Protein AF-A0A146KIU7-F1 (afdb_monomer)

pLDDT: mean 89.8, std 6.86, range [59.25, 96.5]

Structure (mmCIF, N/CA/C/O backbone):
data_AF-A0A146KIU7-F1
#
_entry.id   AF-A0A146KIU7-F1
#
loop_
_atom_site.group_PDB
_atom_site.id
_atom_site.type_symbol
_atom_site.label_atom_id
_atom_site.label_alt_id
_atom_site.label_comp_id
_atom_site.label_asym_id
_atom_site.label_entity_id
_atom_site.label_seq_id
_atom_site.pdbx_PDB_ins_code
_atom_site.Cartn_x
_atom_site.Cartn_y
_atom_site.Cartn_z
_atom_site.occupancy
_atom_site.B_iso_or_equiv
_atom_site.auth_seq_id
_atom_site.auth_comp_id
_atom_site.auth_asym_id
_atom_site.auth_atom_id
_atom_site.pdbx_PDB_model_num
ATOM 1 N N . ILE A 1 1 ? -1.053 7.089 -5.142 1.00 92.19 1 ILE A N 1
ATOM 2 C CA . ILE A 1 1 ? 0.100 7.650 -4.400 1.00 92.19 1 ILE A CA 1
ATOM 3 C C . ILE A 1 1 ? 1.342 7.361 -5.226 1.00 92.19 1 ILE A C 1
ATOM 5 O O . ILE A 1 1 ? 1.506 6.211 -5.602 1.00 92.19 1 ILE A O 1
ATOM 9 N N . SER A 1 2 ? 2.141 8.364 -5.593 1.00 93.62 2 SER A N 1
ATOM 10 C CA . SER A 1 2 ? 3.455 8.135 -6.216 1.00 93.62 2 SER A CA 1
ATOM 11 C C . SER A 1 2 ? 4.525 8.332 -5.165 1.00 93.62 2 SER A C 1
ATOM 13 O O . SER A 1 2 ? 4.676 9.449 -4.680 1.00 93.62 2 SER A O 1
ATOM 15 N N . CYS A 1 3 ? 5.215 7.260 -4.805 1.00 93.69 3 CYS A N 1
ATOM 16 C CA . CYS A 1 3 ? 6.293 7.318 -3.840 1.00 93.69 3 CYS A CA 1
ATOM 17 C C . CYS A 1 3 ? 7.530 7.988 -4.449 1.00 93.69 3 CYS A C 1
ATOM 19 O O . CYS A 1 3 ? 7.852 7.834 -5.627 1.00 93.69 3 CYS A O 1
ATOM 21 N N . THR A 1 4 ? 8.202 8.747 -3.598 1.00 93.50 4 THR A N 1
ATOM 22 C CA . THR A 1 4 ? 9.498 9.392 -3.797 1.00 93.50 4 THR A CA 1
ATOM 23 C C . THR A 1 4 ? 10.375 9.068 -2.587 1.00 93.50 4 THR A C 1
ATOM 25 O O . THR A 1 4 ? 9.879 8.556 -1.581 1.00 93.50 4 THR A O 1
ATOM 28 N N . LEU A 1 5 ? 11.656 9.440 -2.634 1.00 90.69 5 LEU A N 1
ATOM 29 C CA . LEU A 1 5 ? 12.588 9.275 -1.507 1.00 90.69 5 LEU A CA 1
ATOM 30 C C . LEU A 1 5 ? 12.134 9.984 -0.217 1.00 90.69 5 LEU A C 1
ATOM 32 O O . LEU A 1 5 ? 12.586 9.635 0.869 1.00 90.69 5 LEU A O 1
ATOM 36 N N . LEU A 1 6 ? 11.251 10.979 -0.338 1.00 91.56 6 LEU A N 1
ATOM 37 C CA . LEU A 1 6 ? 10.707 11.755 0.780 1.00 91.56 6 LEU A CA 1
ATOM 38 C C . LEU A 1 6 ? 9.353 11.231 1.266 1.00 91.56 6 LEU A C 1
ATOM 40 O O . LEU A 1 6 ? 8.812 11.753 2.235 1.00 91.56 6 LEU A O 1
ATOM 44 N N . THR A 1 7 ? 8.773 10.246 0.578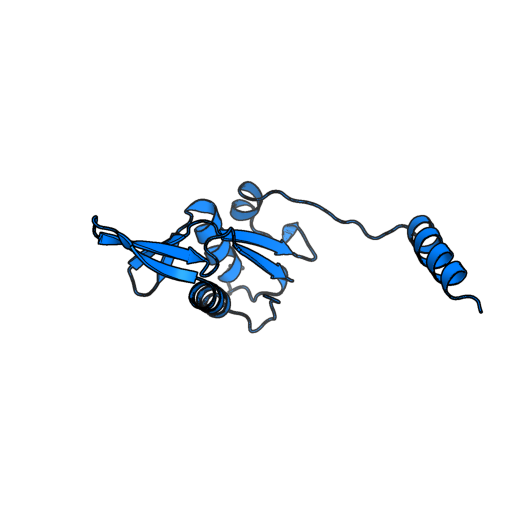 1.00 92.44 7 THR A N 1
ATOM 45 C CA . THR A 1 7 ? 7.474 9.701 0.971 1.00 92.44 7 THR A CA 1
ATOM 46 C C . THR A 1 7 ? 7.620 8.905 2.255 1.00 92.44 7 THR A C 1
ATOM 48 O O . THR A 1 7 ? 8.463 8.017 2.358 1.00 92.44 7 THR A O 1
ATOM 51 N N . THR A 1 8 ? 6.757 9.199 3.219 1.00 92.31 8 THR A N 1
ATOM 52 C CA . THR A 1 8 ? 6.728 8.537 4.523 1.00 92.31 8 THR A CA 1
ATOM 53 C C . THR A 1 8 ? 5.465 7.693 4.683 1.00 92.31 8 THR A C 1
ATOM 55 O O . THR A 1 8 ? 4.499 7.813 3.920 1.00 92.31 8 THR A O 1
ATOM 58 N N . ARG A 1 9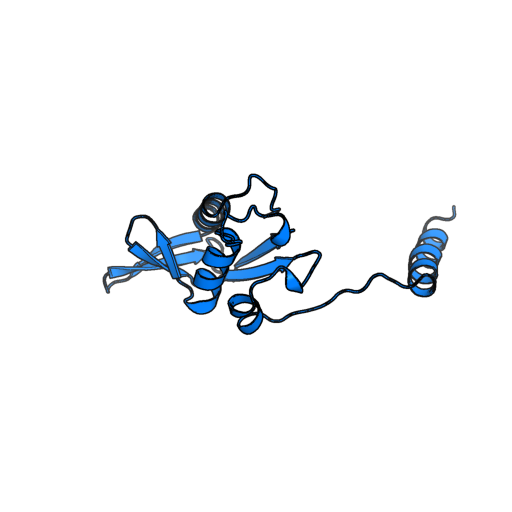 ? 5.423 6.854 5.726 1.00 91.94 9 ARG A N 1
ATOM 59 C CA . ARG A 1 9 ? 4.186 6.164 6.133 1.00 91.94 9 ARG A CA 1
ATOM 60 C C . ARG A 1 9 ? 3.032 7.138 6.391 1.00 91.94 9 ARG A C 1
ATOM 62 O O . ARG A 1 9 ? 1.889 6.821 6.064 1.00 91.94 9 ARG A O 1
ATOM 69 N N . GLU A 1 10 ? 3.317 8.328 6.919 1.00 92.62 10 GLU A N 1
ATOM 70 C CA . GLU A 1 10 ? 2.280 9.297 7.279 1.00 92.62 10 GLU A CA 1
ATOM 71 C C . GLU A 1 10 ? 1.595 9.913 6.058 1.00 92.62 10 GLU A C 1
ATOM 73 O O . GLU A 1 10 ? 0.404 10.215 6.109 1.00 92.62 10 GLU A O 1
ATOM 78 N N . ASP A 1 11 ? 2.278 9.999 4.915 1.00 93.31 11 ASP A N 1
ATOM 79 C CA . ASP A 1 11 ? 1.651 10.424 3.661 1.00 93.31 11 ASP A CA 1
AT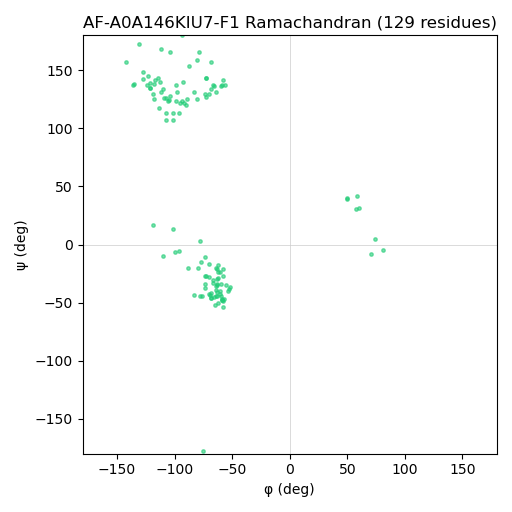OM 80 C C . ASP A 1 11 ? 0.550 9.459 3.215 1.00 93.31 11 ASP A C 1
ATOM 82 O O . ASP A 1 11 ? -0.532 9.880 2.796 1.00 93.31 11 ASP A O 1
ATOM 86 N N . ILE A 1 12 ? 0.798 8.156 3.359 1.00 93.75 12 ILE A N 1
ATOM 87 C CA . ILE A 1 12 ? -0.169 7.105 3.027 1.00 93.75 12 ILE A CA 1
ATOM 88 C C . ILE A 1 12 ? -1.346 7.155 4.003 1.00 93.75 12 ILE A C 1
ATOM 90 O O . ILE A 1 12 ? -2.504 7.136 3.578 1.00 93.75 12 ILE A O 1
ATOM 94 N N . ILE A 1 13 ? -1.061 7.266 5.302 1.00 94.06 13 ILE A N 1
ATOM 95 C CA . ILE A 1 13 ? -2.076 7.359 6.360 1.00 94.06 13 ILE A CA 1
ATOM 96 C C . ILE A 1 13 ? -2.963 8.588 6.153 1.00 94.06 13 ILE A C 1
ATOM 98 O O . ILE A 1 13 ? -4.191 8.485 6.224 1.00 94.06 13 ILE A O 1
ATOM 102 N N . ARG A 1 14 ? -2.363 9.739 5.837 1.00 93.44 14 ARG A N 1
ATOM 103 C CA . ARG A 1 14 ? -3.074 10.981 5.524 1.00 93.44 14 ARG A CA 1
ATOM 104 C C . ARG A 1 14 ? -4.028 10.789 4.352 1.00 93.44 14 ARG A C 1
ATOM 106 O O . ARG A 1 14 ? -5.200 11.122 4.481 1.00 93.44 14 ARG A O 1
ATOM 113 N N . ILE A 1 15 ? -3.570 10.192 3.250 1.00 94.00 15 ILE A N 1
ATOM 114 C CA . ILE A 1 15 ? -4.411 9.953 2.067 1.00 94.00 15 ILE A CA 1
ATOM 115 C C . ILE A 1 15 ? -5.575 9.008 2.387 1.00 94.00 15 ILE A C 1
ATOM 117 O O . ILE A 1 15 ? -6.712 9.302 2.016 1.00 94.00 15 ILE A O 1
ATOM 121 N N . ILE A 1 16 ? -5.328 7.915 3.119 1.00 93.38 16 ILE A N 1
ATOM 122 C CA . ILE A 1 16 ? -6.395 7.013 3.585 1.00 93.38 16 ILE A CA 1
ATOM 123 C C . ILE A 1 16 ? -7.419 7.801 4.410 1.00 93.38 16 ILE A C 1
ATOM 125 O O . ILE A 1 16 ? -8.617 7.706 4.161 1.00 93.38 16 ILE A O 1
ATOM 129 N N . SER A 1 17 ? -6.949 8.626 5.344 1.00 91.50 17 SER A N 1
ATOM 130 C CA . SER A 1 17 ? -7.802 9.423 6.232 1.00 91.50 17 SER A CA 1
ATOM 131 C C . SER A 1 17 ? -8.591 10.500 5.477 1.00 91.50 17 SER A C 1
ATOM 133 O O . SER A 1 17 ? -9.703 10.841 5.864 1.00 91.50 17 SER A O 1
ATOM 135 N N . THR A 1 18 ? -8.054 11.032 4.375 1.00 94.00 18 THR A N 1
ATOM 136 C CA . THR A 1 18 ? -8.755 11.998 3.516 1.00 94.00 18 THR A CA 1
ATOM 137 C C . THR A 1 18 ? -9.854 11.341 2.678 1.00 94.00 18 THR A C 1
ATOM 139 O O . THR A 1 18 ? -10.909 11.947 2.470 1.00 94.00 18 THR A O 1
ATOM 142 N N . LEU A 1 19 ? -9.627 10.120 2.185 1.00 94.56 19 LEU A N 1
ATOM 143 C CA . LEU A 1 19 ? -10.550 9.409 1.289 1.00 94.56 19 LEU A CA 1
ATOM 144 C C . LEU A 1 19 ? -11.598 8.572 2.033 1.00 94.56 19 LEU A C 1
ATOM 146 O O . LEU A 1 19 ? -12.650 8.244 1.474 1.00 94.56 19 LEU A O 1
ATOM 150 N N . CYS A 1 20 ? -11.324 8.250 3.291 1.00 94.88 20 CY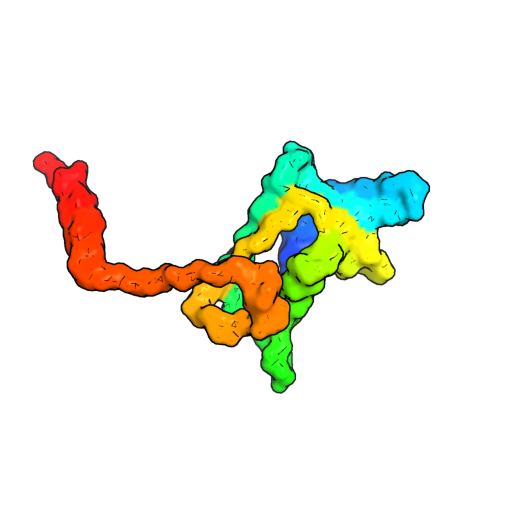S A N 1
ATOM 151 C CA . CYS A 1 20 ? -12.218 7.514 4.165 1.00 94.88 20 CYS A CA 1
ATOM 152 C C . CYS A 1 20 ? -12.890 8.432 5.191 1.00 94.88 20 CYS A C 1
ATOM 154 O O . CYS A 1 20 ? -12.519 9.587 5.389 1.00 94.88 20 CYS A O 1
ATOM 156 N N . VAL A 1 21 ? -13.921 7.901 5.825 1.00 94.31 21 VAL A N 1
ATOM 157 C CA . VAL A 1 21 ? -14.618 8.488 6.963 1.00 94.31 21 VAL A CA 1
ATOM 158 C C . VAL A 1 21 ? -14.587 7.477 8.106 1.00 94.31 21 VAL A C 1
ATOM 160 O O . VAL A 1 21 ? -14.720 6.269 7.884 1.00 94.31 21 VAL A O 1
ATOM 163 N N . GLU A 1 22 ? -14.323 7.980 9.308 1.00 92.56 22 GLU A N 1
ATOM 164 C CA . GLU A 1 22 ? -14.301 7.192 10.536 1.00 92.56 22 GLU A CA 1
ATOM 165 C C . GLU A 1 22 ? -15.728 7.051 11.073 1.00 92.56 22 GLU A C 1
ATOM 167 O O . GLU A 1 22 ? -16.455 8.036 11.195 1.00 92.56 22 GLU A O 1
ATOM 172 N N . TYR A 1 23 ? -16.114 5.824 11.404 1.00 91.69 23 TYR A N 1
ATOM 173 C CA . TYR A 1 23 ? -17.355 5.499 12.089 1.00 91.69 23 TYR A CA 1
ATOM 174 C C . TYR A 1 23 ? -17.037 4.782 13.391 1.00 91.69 23 TYR A C 1
ATOM 176 O O . TYR A 1 23 ? -16.234 3.846 13.421 1.00 91.69 23 TYR A O 1
ATOM 184 N N . GLN A 1 24 ? -17.704 5.193 14.462 1.00 91.38 24 GLN A N 1
ATOM 185 C CA . GLN A 1 24 ? -17.696 4.465 15.718 1.00 91.38 24 GLN A CA 1
ATOM 186 C C . GLN A 1 24 ? -18.901 3.526 15.749 1.00 91.38 24 GLN A C 1
ATOM 188 O O . GLN A 1 24 ? -20.042 3.952 15.573 1.00 91.38 24 GLN A O 1
ATOM 193 N N . LYS A 1 25 ? -18.640 2.234 15.933 1.00 89.00 25 LYS A N 1
ATOM 194 C CA . LYS A 1 25 ? -19.673 1.219 16.128 1.00 89.00 25 LYS A CA 1
ATOM 195 C C . LYS A 1 25 ? -20.199 1.257 17.565 1.00 89.00 25 LYS A C 1
ATOM 197 O O . LYS A 1 25 ? -19.577 1.819 18.465 1.00 89.00 25 LYS A O 1
ATOM 202 N N . VAL A 1 26 ? -21.336 0.596 17.776 1.00 89.00 26 VAL A N 1
ATOM 203 C CA . VAL A 1 26 ? -22.011 0.480 19.083 1.00 89.00 26 VAL A CA 1
ATOM 204 C C . VAL A 1 26 ? -21.146 -0.246 20.124 1.00 89.00 26 VAL A C 1
ATOM 206 O O . VAL A 1 26 ? -21.229 0.054 21.307 1.00 89.00 26 VAL A O 1
ATOM 209 N N . ASP A 1 27 ? -20.271 -1.153 19.684 1.00 88.19 27 ASP A N 1
ATOM 210 C CA . ASP A 1 27 ? -19.300 -1.871 20.526 1.00 88.19 27 ASP A CA 1
ATOM 211 C C . ASP A 1 27 ? -18.062 -1.026 20.900 1.00 88.1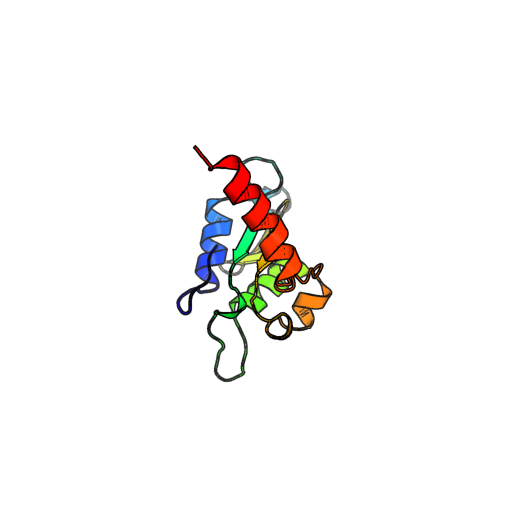9 27 ASP A C 1
ATOM 213 O O . ASP A 1 27 ? -17.134 -1.522 21.537 1.00 88.19 27 ASP A O 1
ATOM 217 N N . GLY A 1 28 ? -18.019 0.246 20.489 1.00 84.88 28 GLY A N 1
ATOM 218 C CA . GLY A 1 28 ? -16.894 1.150 20.707 1.00 84.88 28 GLY A CA 1
ATOM 219 C C . GLY A 1 28 ? -15.741 0.977 19.714 1.00 84.88 28 GLY A C 1
ATOM 220 O O . GLY A 1 28 ? -14.814 1.790 19.731 1.00 84.88 28 GLY A O 1
ATOM 221 N N . MET A 1 29 ? -15.786 -0.016 18.816 1.00 87.94 29 MET A N 1
ATOM 222 C CA . MET A 1 29 ? -14.765 -0.182 17.784 1.00 87.94 29 MET A CA 1
ATOM 223 C C . MET A 1 29 ? -14.894 0.883 16.699 1.00 87.94 29 MET A C 1
ATOM 225 O O . MET A 1 29 ? -15.988 1.260 16.275 1.00 87.94 29 MET A O 1
ATOM 229 N N . LYS A 1 30 ? -13.746 1.334 16.195 1.00 92.19 30 LYS A N 1
ATOM 230 C CA . LYS A 1 30 ? -13.672 2.296 15.097 1.00 92.19 30 LYS A CA 1
ATOM 231 C C . LYS A 1 30 ? -13.428 1.586 13.778 1.00 92.19 30 LYS A C 1
ATOM 233 O O . LYS A 1 30 ? -12.583 0.694 13.690 1.00 92.19 30 LYS A O 1
ATOM 238 N N . GLU A 1 31 ? -14.134 2.016 12.743 1.00 93.62 31 GLU A N 1
ATOM 239 C CA . GLU A 1 31 ? -13.918 1.570 11.372 1.00 93.62 31 GLU A CA 1
ATOM 240 C C . GLU A 1 31 ? -13.736 2.759 10.420 1.00 93.62 31 GLU A C 1
ATOM 242 O O . GLU A 1 31 ? -14.404 3.780 10.542 1.00 93.62 31 GLU A O 1
ATOM 247 N N . LEU A 1 32 ? -12.839 2.616 9.448 1.00 94.50 32 LEU A N 1
ATOM 248 C CA . LEU A 1 32 ? -12.639 3.535 8.334 1.00 94.50 32 LEU A CA 1
ATOM 249 C C . LEU A 1 32 ? -13.231 2.919 7.068 1.00 94.50 32 LEU A C 1
ATOM 251 O O . LEU A 1 32 ? -12.860 1.811 6.666 1.00 94.50 32 LEU A O 1
ATOM 255 N N . LYS A 1 33 ? -14.133 3.660 6.423 1.00 95.06 33 LYS A N 1
ATOM 256 C CA . LYS A 1 33 ? -14.783 3.276 5.162 1.00 95.06 33 LYS A CA 1
ATOM 257 C C . LYS A 1 33 ? -14.634 4.381 4.115 1.00 95.06 33 LYS A C 1
ATOM 259 O O . LYS A 1 33 ? -14.631 5.551 4.488 1.00 95.06 33 LYS A O 1
ATOM 264 N N . PRO A 1 34 ? -14.561 4.059 2.813 1.00 96.44 34 PRO A N 1
ATOM 265 C CA . PRO A 1 34 ? -14.521 5.063 1.755 1.00 96.44 34 PRO A CA 1
ATOM 266 C C . PRO A 1 34 ? -15.745 5.977 1.785 1.00 96.44 34 PRO A C 1
ATOM 268 O O . PRO A 1 34 ? -16.875 5.498 1.888 1.00 96.44 34 PRO A O 1
ATOM 271 N N . LYS A 1 35 ? -15.533 7.286 1.605 1.00 94.19 35 LYS A N 1
ATOM 272 C CA . LYS A 1 35 ? -16.618 8.287 1.564 1.00 94.19 35 LYS A CA 1
ATOM 273 C C . LYS A 1 35 ? -17.655 8.017 0.471 1.00 94.19 35 LYS A C 1
ATOM 275 O O . LYS A 1 35 ? -18.810 8.392 0.610 1.00 94.19 35 LYS A O 1
ATOM 280 N N . SER A 1 36 ? -17.253 7.346 -0.608 1.00 90.94 36 SER A N 1
ATOM 281 C CA . SER A 1 36 ? -18.141 6.978 -1.714 1.00 90.94 36 SER A CA 1
ATOM 282 C C . SER A 1 36 ? -19.101 5.827 -1.388 1.00 90.94 36 SER A C 1
ATOM 284 O O . SER A 1 36 ? -19.954 5.508 -2.213 1.00 90.94 36 SER A O 1
ATOM 286 N N . GLY A 1 37 ? -18.919 5.131 -0.257 1.00 86.62 37 GLY A N 1
ATOM 287 C CA . GLY A 1 37 ? -19.654 3.909 0.095 1.00 86.62 37 GLY A CA 1
ATOM 288 C C . GLY A 1 37 ? -19.287 2.672 -0.741 1.00 86.62 37 GLY A C 1
ATOM 289 O O . GLY A 1 37 ? -19.697 1.561 -0.411 1.00 86.62 37 GLY A O 1
ATOM 290 N N . LYS A 1 38 ? -18.487 2.835 -1.802 1.00 92.62 38 LYS A N 1
ATOM 291 C CA . LYS A 1 38 ? -17.995 1.757 -2.675 1.00 92.62 38 LYS A CA 1
ATOM 292 C C . LYS A 1 38 ? -16.621 1.259 -2.214 1.00 92.62 38 LYS A C 1
ATOM 294 O O . LYS A 1 38 ? -16.057 1.751 -1.239 1.00 92.62 38 LYS A O 1
ATOM 299 N N . LYS A 1 39 ? -16.065 0.275 -2.928 1.00 94.81 39 LYS A N 1
ATOM 300 C CA . LYS A 1 39 ? -14.667 -0.138 -2.742 1.00 94.81 39 LYS A CA 1
ATOM 301 C C . LYS A 1 39 ? -13.717 0.978 -3.188 1.00 94.81 39 LYS A C 1
ATOM 303 O O . LYS A 1 39 ? -13.926 1.578 -4.240 1.00 94.81 39 LYS A O 1
ATOM 308 N N . LEU A 1 40 ? -12.672 1.221 -2.405 1.00 95.25 40 LEU A N 1
ATOM 309 C CA . LEU A 1 40 ? -11.588 2.149 -2.709 1.00 95.25 40 LEU A CA 1
ATOM 310 C C . LEU A 1 40 ? -10.343 1.361 -3.103 1.00 95.25 40 LEU A C 1
ATOM 312 O O . LEU A 1 40 ? -9.864 0.541 -2.325 1.00 95.25 40 LEU A O 1
ATOM 316 N N . LEU A 1 41 ? -9.809 1.632 -4.291 1.00 95.75 41 LEU A N 1
ATOM 317 C CA . LEU A 1 41 ? -8.501 1.142 -4.709 1.00 95.75 41 LEU A CA 1
ATOM 318 C C . LEU A 1 41 ? -7.452 2.216 -4.427 1.00 95.75 41 LEU A C 1
ATOM 320 O O . LEU A 1 41 ? -7.536 3.325 -4.953 1.00 95.75 41 LEU A O 1
ATOM 324 N N . ILE A 1 42 ? -6.453 1.878 -3.620 1.00 95.38 42 ILE A N 1
ATOM 325 C CA . ILE A 1 42 ? -5.289 2.721 -3.371 1.00 95.38 42 ILE A CA 1
ATOM 326 C C . ILE A 1 42 ? -4.095 2.099 -4.083 1.00 95.38 42 ILE A C 1
ATOM 328 O O . ILE A 1 42 ? -3.551 1.084 -3.650 1.00 95.38 42 ILE A O 1
ATOM 332 N N . THR A 1 43 ? -3.676 2.741 -5.170 1.00 96.50 43 THR A N 1
ATOM 333 C CA . THR A 1 43 ? -2.458 2.362 -5.888 1.00 96.50 43 THR A CA 1
ATOM 334 C C . THR A 1 43 ? -1.266 3.119 -5.317 1.00 96.50 43 THR A C 1
ATOM 336 O O . THR A 1 43 ? -1.235 4.355 -5.349 1.00 96.50 43 THR A O 1
ATOM 339 N N . ILE A 1 44 ? -0.281 2.385 -4.811 1.00 95.62 44 ILE A N 1
ATOM 340 C CA . ILE A 1 44 ? 1.010 2.900 -4.361 1.00 95.62 44 ILE A CA 1
ATOM 341 C C . ILE A 1 44 ? 2.029 2.609 -5.449 1.00 95.62 44 ILE A C 1
ATOM 343 O O . ILE A 1 44 ? 2.395 1.463 -5.684 1.00 95.62 44 ILE A O 1
ATOM 347 N N . ARG A 1 45 ? 2.431 3.660 -6.155 1.00 95.31 45 ARG A N 1
ATOM 348 C CA . ARG A 1 45 ? 3.351 3.578 -7.280 1.00 95.31 45 ARG A CA 1
ATOM 349 C C . ARG A 1 45 ? 4.779 3.796 -6.811 1.00 95.31 45 ARG A C 1
ATOM 351 O O . ARG A 1 45 ? 4.993 4.703 -6.010 1.00 95.31 45 ARG A O 1
ATOM 358 N N . ASN A 1 46 ? 5.716 3.034 -7.365 1.00 93.88 46 ASN A N 1
ATOM 359 C CA . ASN A 1 46 ? 7.156 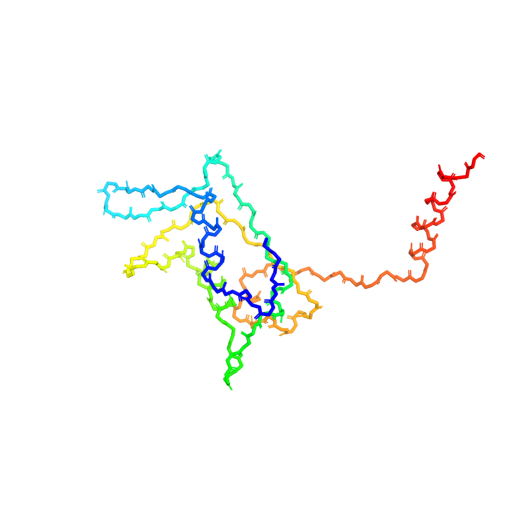3.125 -7.099 1.00 93.88 46 ASN A CA 1
ATOM 360 C C . ASN A 1 46 ? 7.489 2.927 -5.611 1.00 93.88 46 ASN A C 1
ATOM 362 O O . ASN A 1 46 ? 8.258 3.690 -5.027 1.00 93.88 46 ASN A O 1
ATOM 366 N N . ALA A 1 47 ? 6.839 1.959 -4.959 1.00 92.25 47 ALA A N 1
ATOM 367 C CA . ALA A 1 47 ? 6.994 1.747 -3.515 1.00 92.25 47 ALA A CA 1
ATOM 368 C C . ALA A 1 47 ? 8.419 1.329 -3.106 1.00 92.25 47 ALA A C 1
ATOM 370 O O . ALA A 1 47 ? 8.811 1.521 -1.958 1.00 92.25 47 ALA A O 1
ATOM 371 N N . ASP A 1 48 ? 9.185 0.810 -4.060 1.00 90.62 48 ASP A N 1
ATOM 372 C CA . ASP A 1 48 ? 10.596 0.443 -3.979 1.00 90.62 48 ASP A CA 1
ATOM 373 C C . ASP A 1 48 ? 11.544 1.646 -3.887 1.00 90.62 48 ASP A C 1
ATOM 375 O O . ASP A 1 48 ? 12.671 1.496 -3.432 1.00 90.62 48 ASP A O 1
ATOM 379 N N . VAL A 1 49 ? 11.080 2.851 -4.232 1.00 88.75 49 VAL A N 1
ATOM 380 C CA . VAL A 1 49 ? 11.853 4.097 -4.075 1.00 88.75 49 VAL A CA 1
ATOM 381 C C . VAL A 1 49 ? 11.877 4.577 -2.616 1.00 88.75 49 VAL A C 1
ATOM 383 O O . VAL A 1 49 ? 12.664 5.451 -2.258 1.00 88.75 49 VAL A O 1
ATOM 386 N N . GLY A 1 50 ? 11.008 4.045 -1.752 1.00 79.19 50 GLY A N 1
ATOM 387 C CA . GLY A 1 50 ? 10.951 4.441 -0.347 1.00 79.19 50 GLY A CA 1
ATOM 388 C C . GLY A 1 50 ? 12.271 4.182 0.385 1.00 79.19 50 GLY A C 1
ATOM 389 O O . GLY A 1 50 ? 12.867 3.118 0.248 1.00 79.19 50 GLY A O 1
ATOM 390 N N . ARG A 1 51 ? 12.712 5.144 1.202 1.00 80.56 51 ARG A N 1
ATOM 391 C CA . ARG A 1 51 ? 13.959 5.034 1.967 1.00 80.56 51 ARG A CA 1
ATOM 392 C C . ARG A 1 51 ? 13.876 3.891 2.990 1.00 80.56 51 ARG A C 1
ATOM 394 O O . ARG A 1 51 ? 12.914 3.818 3.758 1.00 80.56 51 ARG A O 1
ATOM 401 N N . CYS A 1 52 ? 14.896 3.038 3.015 1.00 86.88 52 CYS A N 1
ATOM 402 C CA . CYS A 1 52 ? 15.115 2.081 4.098 1.00 86.88 52 CYS A CA 1
ATOM 403 C C . CYS A 1 52 ? 15.941 2.709 5.230 1.00 86.88 52 CYS A C 1
ATOM 405 O O . CYS A 1 52 ? 16.731 3.629 4.999 1.00 86.88 52 CYS A O 1
ATOM 407 N N . ASP A 1 53 ? 15.759 2.195 6.443 1.00 88.31 53 ASP A N 1
ATOM 408 C CA . ASP A 1 53 ? 16.634 2.486 7.577 1.00 88.31 53 ASP A CA 1
ATOM 409 C C . ASP A 1 53 ? 17.980 1.736 7.484 1.00 88.31 53 ASP A C 1
ATOM 411 O O . ASP A 1 53 ? 18.267 1.021 6.519 1.00 88.31 53 ASP A O 1
ATOM 415 N N . GLU A 1 54 ? 18.816 1.904 8.508 1.00 91.38 54 GLU A N 1
ATOM 416 C CA . GLU A 1 54 ? 20.144 1.285 8.624 1.00 91.38 54 GLU A CA 1
ATOM 417 C C . GLU A 1 54 ? 20.103 -0.254 8.663 1.00 91.38 54 GLU A C 1
ATOM 419 O O . GLU A 1 54 ? 21.105 -0.910 8.383 1.00 91.38 54 GLU A O 1
ATOM 424 N N . TYR A 1 55 ? 18.938 -0.839 8.954 1.00 90.25 55 TYR A N 1
ATOM 425 C CA . TYR A 1 55 ? 18.699 -2.282 9.001 1.00 90.25 55 TYR A CA 1
ATOM 426 C C . TYR A 1 55 ? 17.988 -2.801 7.746 1.00 90.25 55 TYR A C 1
ATOM 428 O O . TYR A 1 55 ? 17.510 -3.937 7.719 1.00 90.25 55 TYR A O 1
ATOM 436 N N . ASN A 1 56 ? 17.923 -1.980 6.694 1.00 86.38 56 ASN A N 1
ATOM 437 C CA . ASN A 1 56 ? 17.232 -2.279 5.446 1.00 86.38 56 ASN A CA 1
ATOM 438 C C . ASN A 1 56 ? 15.718 -2.531 5.629 1.00 86.38 56 ASN A C 1
ATOM 440 O O . ASN A 1 56 ? 15.095 -3.310 4.899 1.00 86.38 56 ASN A O 1
ATOM 444 N N . HIS A 1 57 ? 15.102 -1.870 6.610 1.00 89.81 57 HIS A N 1
ATOM 445 C CA . HIS A 1 57 ? 13.661 -1.873 6.811 1.00 89.81 57 HIS A CA 1
ATOM 446 C C . HIS A 1 57 ? 13.006 -0.630 6.211 1.00 89.81 57 HIS A C 1
ATOM 448 O O . HIS A 1 57 ? 13.391 0.507 6.462 1.00 89.81 57 HIS A O 1
ATOM 454 N N . SER A 1 58 ? 11.940 -0.860 5.442 1.00 92.19 58 SER A N 1
ATOM 455 C CA . SER A 1 58 ? 11.069 0.198 4.930 1.00 92.19 58 SER A CA 1
ATOM 456 C C . SER A 1 58 ? 9.822 0.327 5.802 1.00 92.19 58 SER A C 1
ATOM 458 O O . SER A 1 58 ? 9.041 -0.625 5.960 1.00 92.19 58 SER A O 1
ATOM 460 N N . GLU A 1 59 ? 9.589 1.525 6.335 1.00 91.88 59 GLU A N 1
ATOM 461 C CA . GLU A 1 59 ? 8.362 1.841 7.071 1.00 91.88 59 GLU A CA 1
ATOM 462 C C . GLU A 1 59 ? 7.119 1.750 6.181 1.00 91.88 59 GLU A C 1
ATOM 464 O O . GLU A 1 59 ? 6.064 1.317 6.645 1.00 91.88 59 GLU A O 1
ATOM 469 N N . ILE A 1 60 ? 7.242 2.096 4.893 1.00 93.62 60 ILE A N 1
ATOM 470 C CA . ILE A 1 60 ? 6.152 1.984 3.914 1.00 93.62 60 ILE A CA 1
ATOM 471 C C . ILE A 1 60 ? 5.738 0.521 3.764 1.00 93.62 60 ILE A C 1
ATOM 473 O O . ILE A 1 60 ? 4.556 0.201 3.896 1.00 93.62 60 ILE A O 1
ATOM 477 N N . TYR A 1 61 ? 6.691 -0.392 3.547 1.00 94.50 61 TYR A N 1
ATOM 478 C CA . TYR A 1 61 ? 6.364 -1.816 3.441 1.00 94.50 61 TYR A CA 1
ATOM 479 C C . TYR A 1 61 ? 5.855 -2.403 4.754 1.00 94.50 61 TYR A C 1
ATOM 481 O O . TYR A 1 61 ? 5.000 -3.288 4.737 1.00 94.50 61 TYR A O 1
ATOM 489 N N . THR A 1 62 ? 6.345 -1.914 5.891 1.00 92.62 62 THR A N 1
ATOM 490 C CA . THR A 1 62 ? 5.852 -2.330 7.209 1.00 92.62 62 THR A CA 1
ATOM 491 C C . THR A 1 62 ? 4.406 -1.887 7.424 1.00 92.62 62 THR A C 1
ATOM 493 O O . THR A 1 62 ? 3.576 -2.703 7.827 1.00 92.62 62 THR A O 1
ATOM 496 N N . LEU A 1 63 ? 4.077 -0.639 7.076 1.00 93.94 63 LEU A N 1
ATOM 497 C CA . LEU A 1 63 ? 2.706 -0.140 7.078 1.00 93.94 63 LEU A CA 1
ATOM 498 C C . LEU A 1 63 ? 1.831 -1.000 6.161 1.00 93.94 63 LEU A C 1
ATOM 500 O O . LEU A 1 63 ? 0.821 -1.529 6.610 1.00 93.94 63 LEU A O 1
ATOM 504 N N . LEU A 1 64 ? 2.230 -1.186 4.901 1.00 94.75 64 LEU A N 1
ATOM 505 C CA . LEU A 1 64 ? 1.442 -1.931 3.916 1.00 94.75 64 LEU A CA 1
ATOM 506 C C . LEU A 1 64 ? 1.201 -3.377 4.331 1.00 94.75 64 LEU A C 1
ATOM 508 O O . LEU A 1 64 ? 0.085 -3.871 4.188 1.00 94.75 64 LEU A O 1
ATOM 512 N N . TRP A 1 65 ? 2.209 -4.033 4.901 1.00 94.81 65 TRP A N 1
ATOM 513 C CA . TRP A 1 65 ? 2.045 -5.359 5.481 1.00 94.81 65 TRP A CA 1
ATOM 514 C C . TRP A 1 65 ? 0.984 -5.362 6.583 1.00 94.81 65 TRP A C 1
ATOM 516 O O . TRP A 1 65 ? 0.081 -6.192 6.531 1.00 94.81 65 TRP A O 1
ATOM 526 N N . GLY A 1 66 ? 1.016 -4.402 7.512 1.00 92.75 66 GLY A N 1
ATOM 527 C CA . GLY A 1 66 ? -0.008 -4.283 8.553 1.00 92.75 66 GLY A CA 1
ATOM 528 C C . GLY A 1 66 ? -1.416 -4.047 7.991 1.00 92.75 66 GLY A C 1
ATOM 529 O O . GLY A 1 66 ? -2.375 -4.696 8.417 1.00 92.75 66 GLY A O 1
ATOM 530 N N . LEU A 1 67 ? -1.537 -3.176 6.984 1.00 94.56 67 LEU A N 1
ATOM 531 C CA . LEU A 1 67 ? -2.808 -2.864 6.323 1.00 94.56 67 LEU A CA 1
ATOM 532 C C . LEU A 1 67 ? -3.392 -4.084 5.599 1.00 94.56 67 LEU A C 1
ATOM 534 O O . LEU A 1 67 ? -4.587 -4.350 5.713 1.00 94.56 67 LEU A O 1
ATOM 538 N N . VAL A 1 68 ? -2.563 -4.835 4.874 1.00 94.62 68 VAL A N 1
ATOM 539 C CA . VAL A 1 68 ? -3.001 -5.999 4.092 1.00 94.62 68 VAL A CA 1
ATOM 540 C C . VAL A 1 68 ? -3.264 -7.209 4.993 1.00 94.62 68 VAL A C 1
ATOM 542 O O . VAL A 1 68 ? -4.291 -7.866 4.835 1.00 94.62 68 VAL A O 1
ATOM 545 N N . ALA A 1 69 ? -2.382 -7.488 5.958 1.00 94.44 69 ALA A N 1
ATOM 546 C CA . ALA A 1 69 ? -2.488 -8.654 6.836 1.00 94.44 69 ALA A CA 1
ATOM 547 C C . ALA A 1 69 ? -3.662 -8.546 7.815 1.00 94.44 69 ALA A C 1
ATOM 549 O O . ALA A 1 69 ? -4.395 -9.513 8.021 1.00 94.44 69 ALA A O 1
ATOM 550 N N . HIS A 1 70 ? -3.844 -7.372 8.424 1.00 93.62 70 HIS A N 1
ATOM 551 C CA . HIS A 1 70 ? -4.776 -7.206 9.540 1.00 93.62 70 HIS A CA 1
ATOM 552 C C . HIS A 1 70 ? -6.008 -6.379 9.194 1.00 93.62 70 HIS A C 1
ATOM 554 O O . HIS A 1 70 ? -6.927 -6.320 10.010 1.00 93.62 70 HIS A O 1
ATOM 560 N N . LYS A 1 71 ? -6.037 -5.726 8.023 1.00 92.81 71 LYS A N 1
ATOM 561 C CA . LYS A 1 71 ? -7.086 -4.759 7.654 1.00 92.81 71 LYS A CA 1
ATOM 562 C C . LYS A 1 71 ? -7.301 -3.728 8.761 1.00 92.81 71 LYS A C 1
ATOM 564 O O . LYS A 1 71 ? -8.429 -3.370 9.082 1.00 92.81 71 LYS A O 1
ATOM 569 N N . ARG A 1 72 ? -6.212 -3.289 9.395 1.00 92.69 72 ARG A N 1
ATOM 570 C CA . ARG A 1 72 ? -6.234 -2.366 10.530 1.00 92.69 72 ARG A CA 1
ATOM 571 C C . ARG A 1 72 ? -5.181 -1.292 10.351 1.00 92.69 72 ARG A C 1
ATOM 573 O O . ARG A 1 72 ? -4.052 -1.577 9.963 1.00 92.69 72 ARG A O 1
ATOM 580 N N . LEU A 1 73 ? -5.566 -0.067 10.669 1.00 91.31 73 LEU A N 1
ATOM 581 C CA . LEU A 1 73 ? -4.689 1.084 10.757 1.00 91.31 73 LEU A CA 1
ATOM 582 C C . LEU A 1 73 ? -4.514 1.445 12.230 1.00 91.31 73 LEU A C 1
ATOM 584 O O . LEU A 1 73 ? -5.496 1.644 12.940 1.00 91.31 73 LEU A O 1
ATOM 588 N N . TYR A 1 74 ? -3.268 1.543 12.684 1.00 85.50 74 TYR A N 1
ATOM 589 C CA . TYR A 1 74 ? -2.957 2.030 14.024 1.00 85.50 74 TYR A CA 1
ATOM 590 C C . TYR A 1 74 ? -2.620 3.514 13.949 1.00 85.50 74 TYR A C 1
ATOM 592 O O . TYR A 1 74 ? -1.606 3.896 13.365 1.00 85.50 74 TYR A O 1
ATOM 600 N N . THR A 1 75 ? -3.475 4.348 14.531 1.00 81.31 75 THR A N 1
ATOM 601 C CA . THR A 1 75 ? -3.275 5.797 14.598 1.00 81.31 75 THR A CA 1
ATOM 602 C C . THR A 1 75 ? -3.614 6.300 15.993 1.00 81.31 75 THR A C 1
ATOM 604 O O . THR A 1 75 ? -4.577 5.842 16.606 1.00 81.31 75 THR A O 1
ATOM 607 N N . LYS A 1 76 ? -2.787 7.206 16.529 1.00 79.62 76 LYS A N 1
ATOM 608 C CA . LYS A 1 76 ? -2.970 7.819 17.860 1.00 79.62 76 LYS A CA 1
ATOM 609 C C . LYS A 1 76 ? -3.238 6.801 18.987 1.00 79.62 76 LYS A C 1
ATOM 611 O O . LYS A 1 76 ? -4.091 7.018 19.839 1.00 79.62 76 LYS A O 1
ATOM 616 N N . GLY A 1 77 ? -2.540 5.662 18.963 1.00 80.00 77 GLY A N 1
ATOM 617 C CA . GLY A 1 77 ? -2.681 4.604 19.974 1.00 80.00 77 GLY A CA 1
ATOM 618 C C . GLY A 1 77 ? -3.961 3.765 19.873 1.00 80.00 77 GLY A C 1
ATOM 619 O O . GLY A 1 77 ? -4.184 2.904 20.717 1.00 80.00 77 GLY A O 1
ATOM 620 N N . GLN A 1 78 ? -4.792 3.972 18.847 1.00 84.88 78 GLN A N 1
ATOM 621 C CA . GLN A 1 78 ? -6.014 3.203 18.617 1.00 84.88 78 GLN A CA 1
ATOM 622 C C . GLN A 1 78 ? -5.917 2.377 17.334 1.00 84.88 78 GLN A C 1
ATOM 624 O O . GLN A 1 78 ? -5.338 2.801 16.332 1.00 84.88 78 GLN A O 1
ATOM 629 N N . SER A 1 79 ? -6.500 1.178 17.374 1.00 89.62 79 SER A N 1
ATOM 630 C CA . SER A 1 79 ? -6.655 0.320 16.201 1.00 89.62 79 SER A CA 1
ATOM 631 C C . SER A 1 79 ? -7.977 0.639 15.513 1.00 89.62 79 SER A C 1
ATOM 633 O O . SER A 1 79 ? -9.029 0.595 16.149 1.00 89.62 79 SER A O 1
ATOM 635 N N . ILE A 1 80 ? -7.919 0.949 14.222 1.00 93.31 80 ILE A N 1
ATOM 636 C CA . ILE A 1 80 ? -9.083 1.270 13.399 1.00 93.31 80 ILE A CA 1
ATOM 637 C C . ILE A 1 80 ? -9.200 0.231 12.287 1.00 93.31 80 ILE A C 1
ATOM 639 O O . ILE A 1 80 ? -8.254 0.010 11.531 1.00 93.31 80 ILE A O 1
ATOM 643 N N . GLU A 1 81 ? -10.355 -0.419 12.178 1.00 94.38 81 GLU A N 1
ATOM 644 C CA . GLU A 1 81 ? -10.627 -1.420 11.144 1.00 94.38 81 GLU A CA 1
ATOM 645 C C . GLU A 1 81 ? -10.814 -0.746 9.776 1.00 94.38 81 GLU A C 1
ATOM 647 O O . GLU A 1 81 ? -11.639 0.146 9.622 1.00 94.38 81 GLU A O 1
ATOM 652 N N . LEU A 1 82 ? -10.086 -1.180 8.752 1.00 94.88 82 LEU A N 1
ATOM 653 C CA . LEU A 1 82 ? -10.249 -0.719 7.376 1.00 94.88 82 LEU A CA 1
ATOM 654 C C . LEU A 1 82 ? -11.229 -1.615 6.629 1.00 94.88 82 LEU A C 1
ATOM 656 O O . LEU A 1 82 ? -10.994 -2.812 6.455 1.00 94.88 82 LEU A O 1
ATOM 660 N N . LYS A 1 83 ? -12.303 -1.020 6.110 1.00 94.25 83 LYS A N 1
ATOM 661 C CA . LYS A 1 83 ? -13.310 -1.730 5.318 1.00 94.25 83 LYS A CA 1
ATOM 662 C C . LYS A 1 83 ? -13.383 -1.205 3.899 1.00 94.25 83 LYS A C 1
ATOM 664 O O . LYS A 1 83 ? -13.325 -0.006 3.666 1.00 94.25 83 LYS A O 1
ATOM 669 N N . ASN A 1 84 ? -13.578 -2.120 2.951 1.00 94.81 84 ASN A N 1
ATOM 670 C CA . ASN A 1 84 ? -13.731 -1.817 1.525 1.00 94.81 84 ASN A CA 1
ATOM 671 C C . ASN A 1 84 ? -12.545 -1.047 0.912 1.00 94.81 84 ASN A C 1
ATOM 673 O O . ASN A 1 84 ? -12.735 -0.306 -0.046 1.00 94.81 84 ASN A O 1
ATOM 677 N N . VAL A 1 85 ? -11.326 -1.247 1.420 1.00 95.25 85 VAL A N 1
ATOM 678 C CA . VAL A 1 85 ? -10.095 -0.691 0.840 1.00 95.25 85 VAL A CA 1
ATOM 679 C C . VAL A 1 85 ? -9.248 -1.824 0.268 1.00 95.25 85 VAL A C 1
ATOM 681 O O . VAL A 1 85 ? -9.036 -2.841 0.925 1.00 95.25 85 VAL A O 1
ATOM 684 N N . ILE A 1 86 ? -8.790 -1.655 -0.967 1.00 94.75 86 ILE A N 1
ATOM 685 C CA . ILE A 1 86 ? -7.899 -2.567 -1.685 1.00 94.75 86 ILE A CA 1
ATOM 686 C C . ILE A 1 86 ? -6.609 -1.811 -1.983 1.00 94.75 86 ILE A C 1
ATOM 688 O O . ILE A 1 86 ? -6.651 -0.650 -2.389 1.00 94.75 86 ILE A O 1
ATOM 692 N N . PHE A 1 87 ? -5.472 -2.478 -1.813 1.00 95.62 87 PHE A N 1
ATOM 693 C CA . PHE A 1 87 ? -4.160 -1.917 -2.108 1.00 95.62 87 PHE A CA 1
ATOM 694 C C . PHE A 1 87 ? -3.558 -2.603 -3.329 1.00 95.62 87 PHE A C 1
ATOM 696 O O . PHE A 1 87 ? -3.558 -3.830 -3.419 1.00 95.62 87 PHE A O 1
ATOM 703 N N . ALA A 1 88 ? -3.023 -1.803 -4.245 1.00 95.69 88 ALA A N 1
ATOM 704 C CA . ALA A 1 88 ? -2.172 -2.262 -5.333 1.00 95.69 88 ALA A CA 1
ATOM 705 C C . ALA A 1 88 ? -0.827 -1.550 -5.217 1.00 95.69 88 ALA A C 1
ATOM 707 O O . ALA A 1 88 ? -0.785 -0.356 -4.920 1.00 95.69 88 ALA A O 1
ATOM 708 N N . ILE A 1 89 ? 0.263 -2.275 -5.437 1.00 95.50 89 ILE A N 1
ATOM 709 C CA . ILE A 1 89 ? 1.614 -1.726 -5.353 1.00 95.50 89 ILE A CA 1
ATOM 710 C C . ILE A 1 89 ? 2.283 -1.927 -6.707 1.00 95.50 89 ILE A C 1
ATOM 712 O O . ILE A 1 89 ? 2.183 -3.010 -7.279 1.00 95.50 89 ILE A O 1
ATOM 716 N N . THR A 1 90 ? 2.958 -0.896 -7.207 1.00 95.50 90 THR A N 1
ATOM 717 C CA . THR A 1 90 ? 3.870 -1.021 -8.346 1.00 95.50 90 THR A CA 1
ATOM 718 C C . THR A 1 90 ? 5.296 -0.782 -7.875 1.00 95.50 90 THR A C 1
ATOM 720 O O . THR A 1 90 ? 5.546 0.095 -7.044 1.00 95.50 90 THR A O 1
ATOM 723 N N . VAL A 1 91 ? 6.209 -1.586 -8.403 1.00 94.44 91 VAL A N 1
ATOM 724 C CA . VAL A 1 91 ? 7.650 -1.555 -8.138 1.00 94.44 91 VAL A CA 1
ATOM 725 C C . VAL A 1 91 ? 8.379 -1.861 -9.438 1.00 94.44 91 VAL A C 1
ATOM 727 O O . VAL A 1 91 ? 7.791 -2.505 -10.311 1.00 94.44 91 VAL A O 1
ATOM 730 N N . ASN A 1 92 ? 9.634 -1.440 -9.557 1.00 91.44 92 ASN A N 1
ATOM 731 C CA . ASN A 1 92 ? 10.478 -1.836 -10.682 1.00 91.44 92 ASN A CA 1
ATOM 732 C C . ASN A 1 92 ? 10.994 -3.265 -10.480 1.00 91.44 92 ASN A C 1
ATOM 734 O O . ASN A 1 92 ? 10.916 -4.098 -11.377 1.00 91.44 92 ASN A O 1
ATOM 738 N N . GLU A 1 93 ? 11.440 -3.579 -9.262 1.00 88.06 93 GLU A N 1
ATOM 739 C CA . GLU A 1 93 ? 12.012 -4.883 -8.931 1.00 88.06 93 GLU A CA 1
ATOM 740 C C . GLU A 1 93 ? 11.127 -5.638 -7.939 1.00 88.06 93 GLU A C 1
ATOM 742 O O . GLU A 1 93 ? 10.945 -5.222 -6.794 1.00 88.06 93 GLU A O 1
ATOM 747 N N . ALA A 1 94 ? 10.595 -6.798 -8.335 1.00 87.19 94 ALA A N 1
ATOM 748 C CA . ALA A 1 94 ? 9.728 -7.599 -7.463 1.00 87.19 94 ALA A CA 1
ATOM 749 C C . ALA A 1 94 ? 10.436 -8.090 -6.182 1.00 87.19 94 ALA A C 1
ATOM 751 O O . ALA A 1 94 ? 9.780 -8.396 -5.182 1.00 87.19 94 ALA A O 1
ATOM 752 N N . GLU A 1 95 ? 11.765 -8.190 -6.214 1.00 87.75 95 GLU A N 1
ATOM 753 C CA . GLU A 1 95 ? 12.594 -8.636 -5.092 1.00 87.75 95 GLU A CA 1
ATOM 754 C C . GLU A 1 95 ? 12.701 -7.589 -3.982 1.00 87.75 95 GLU A C 1
ATOM 756 O O . GLU A 1 95 ? 12.789 -7.965 -2.813 1.00 87.75 95 GLU A O 1
ATOM 761 N N . SER A 1 96 ? 12.559 -6.304 -4.326 1.00 89.88 96 SER A N 1
ATOM 762 C CA . SER A 1 96 ? 12.520 -5.194 -3.364 1.00 89.88 96 SER A CA 1
ATOM 763 C C . SER A 1 96 ? 11.363 -5.303 -2.364 1.00 89.88 96 SER A C 1
ATOM 765 O O . SER A 1 96 ? 11.419 -4.747 -1.267 1.00 89.88 96 SER A O 1
ATOM 767 N N . VAL A 1 97 ? 10.297 -6.029 -2.718 1.00 92.19 97 VAL A N 1
ATOM 768 C CA . VAL A 1 97 ? 9.134 -6.200 -1.851 1.00 92.19 97 VAL A CA 1
ATOM 769 C C . VAL A 1 97 ? 9.436 -7.288 -0.815 1.00 92.19 97 VAL A C 1
ATOM 771 O O . VAL A 1 97 ? 9.714 -8.438 -1.184 1.00 92.19 97 VAL A O 1
ATOM 774 N N . PRO A 1 98 ? 9.300 -7.014 0.496 1.00 92.75 98 PRO A N 1
ATOM 775 C CA . PRO A 1 98 ? 9.541 -8.017 1.524 1.00 92.75 98 PRO A CA 1
ATOM 776 C C . PRO A 1 98 ? 8.678 -9.267 1.332 1.00 92.75 98 PRO A C 1
ATOM 778 O O . PRO A 1 98 ? 7.472 -9.178 1.086 1.00 92.75 98 PRO A O 1
ATOM 781 N N . THR A 1 99 ? 9.270 -10.450 1.517 1.00 92.75 99 THR A N 1
ATOM 782 C CA . THR A 1 99 ? 8.597 -11.750 1.328 1.00 92.75 99 THR A CA 1
ATOM 783 C C . THR A 1 99 ? 7.289 -11.855 2.116 1.00 92.75 99 THR A C 1
ATOM 785 O O . THR A 1 99 ? 6.297 -12.379 1.612 1.00 92.75 99 THR A O 1
ATOM 788 N N . ARG A 1 100 ? 7.255 -11.301 3.337 1.00 93.38 100 ARG A N 1
ATOM 789 C CA . ARG A 1 100 ? 6.053 -11.263 4.187 1.00 93.38 100 ARG A CA 1
ATOM 790 C C . ARG A 1 100 ? 4.872 -10.525 3.549 1.00 93.38 100 ARG A C 1
ATOM 792 O O . ARG A 1 100 ? 3.735 -10.911 3.780 1.00 93.38 100 ARG A O 1
ATOM 799 N N . LEU A 1 101 ? 5.137 -9.485 2.756 1.00 94.56 101 LEU A N 1
ATOM 800 C CA . LEU A 1 101 ? 4.113 -8.721 2.045 1.00 94.56 101 LEU A CA 1
ATOM 801 C C . LEU A 1 101 ? 3.741 -9.415 0.732 1.00 94.56 101 LEU A C 1
ATOM 803 O O . LEU A 1 101 ? 2.557 -9.594 0.463 1.00 94.56 101 LEU A O 1
ATOM 807 N N . ARG A 1 102 ? 4.734 -9.906 -0.027 1.00 92.81 102 ARG A N 1
ATOM 808 C CA . ARG A 1 102 ? 4.502 -10.680 -1.262 1.00 92.81 102 ARG A CA 1
ATOM 809 C C . ARG A 1 102 ? 3.569 -11.870 -1.055 1.00 92.81 102 ARG A C 1
ATOM 811 O O . ARG A 1 102 ? 2.709 -12.104 -1.888 1.00 92.81 102 ARG A O 1
ATOM 818 N N . ARG A 1 103 ? 3.691 -12.596 0.062 1.00 93.88 103 ARG A N 1
ATOM 819 C CA . ARG A 1 103 ? 2.828 -13.755 0.376 1.00 93.88 103 ARG A CA 1
ATOM 820 C C . ARG A 1 103 ? 1.346 -13.409 0.543 1.00 93.88 103 ARG A C 1
ATOM 822 O O . ARG A 1 103 ? 0.513 -14.301 0.451 1.00 93.88 103 ARG A O 1
ATOM 829 N N . LEU A 1 104 ? 1.024 -12.148 0.820 1.00 94.50 104 LEU A N 1
ATOM 830 C CA . LEU A 1 104 ? -0.346 -11.687 1.052 1.00 94.50 104 LEU A CA 1
ATOM 831 C C . LEU A 1 104 ? -0.967 -11.024 -0.183 1.00 94.50 104 LEU A C 1
ATOM 833 O O . LEU A 1 104 ? -2.143 -10.667 -0.156 1.00 94.50 104 LEU A O 1
ATOM 837 N N . MET A 1 105 ? -0.188 -10.823 -1.246 1.00 94.00 105 MET A N 1
ATOM 838 C CA . MET A 1 105 ? -0.597 -10.075 -2.428 1.00 94.00 105 MET A CA 1
ATOM 839 C C . MET A 1 105 ? -0.473 -10.931 -3.687 1.00 94.00 105 MET A C 1
ATOM 841 O O . MET A 1 105 ? 0.458 -11.718 -3.832 1.00 94.00 105 MET A O 1
ATOM 845 N N . GLY A 1 106 ? -1.394 -10.742 -4.632 1.00 91.31 106 GLY A N 1
ATOM 846 C CA . GLY A 1 106 ? -1.215 -11.260 -5.986 1.00 91.31 106 GLY A CA 1
ATOM 847 C C . GLY A 1 106 ? -0.078 -10.512 -6.683 1.00 91.31 106 GLY A C 1
ATOM 848 O O . GLY A 1 106 ? -0.024 -9.284 -6.622 1.00 91.31 106 GLY A O 1
ATOM 849 N N . VAL A 1 107 ? 0.826 -11.244 -7.335 1.00 90.44 107 VAL A N 1
ATOM 850 C CA . VAL A 1 107 ? 1.962 -10.669 -8.065 1.00 90.44 107 VAL A CA 1
ATOM 851 C C . VAL A 1 107 ? 1.733 -10.849 -9.557 1.00 90.44 107 VAL A C 1
ATOM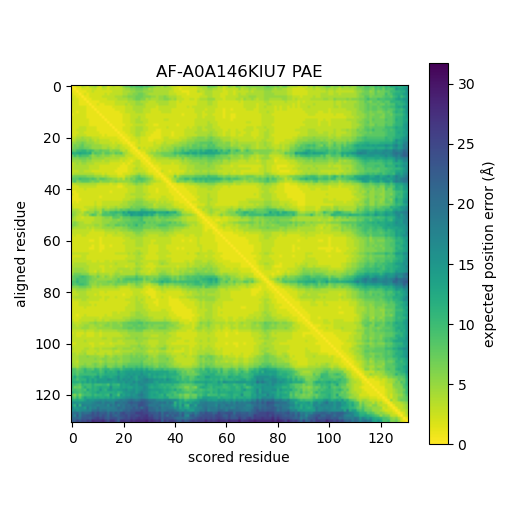 853 O O . VAL A 1 107 ? 1.527 -11.965 -10.026 1.00 90.44 107 VAL A O 1
ATOM 856 N N . VAL A 1 108 ? 1.805 -9.747 -10.298 1.00 91.38 108 VAL A N 1
ATOM 857 C CA . VAL A 1 108 ? 1.800 -9.737 -11.763 1.00 91.38 108 VAL A CA 1
ATOM 858 C C . VAL A 1 108 ? 3.116 -9.127 -12.215 1.00 91.38 108 VAL A C 1
ATOM 860 O O . VAL A 1 108 ? 3.507 -8.071 -11.719 1.00 91.38 108 VAL A O 1
ATOM 863 N N . ARG A 1 109 ? 3.810 -9.804 -13.129 1.00 89.12 109 ARG A N 1
ATOM 864 C CA . ARG A 1 109 ? 5.029 -9.295 -13.759 1.00 89.12 109 ARG A CA 1
ATOM 865 C C . ARG A 1 109 ? 4.682 -8.839 -15.164 1.00 89.12 109 ARG A C 1
ATOM 867 O O . ARG A 1 109 ? 4.070 -9.593 -15.916 1.00 89.12 109 ARG A O 1
ATOM 874 N N . ILE A 1 110 ? 5.049 -7.607 -15.478 1.00 86.62 110 ILE A N 1
ATOM 875 C CA . ILE A 1 110 ? 4.960 -7.060 -16.826 1.00 86.62 110 ILE A CA 1
ATOM 876 C C . ILE A 1 110 ? 6.399 -6.984 -17.312 1.00 86.62 110 ILE A C 1
ATOM 878 O O . ILE A 1 110 ? 7.203 -6.265 -16.724 1.00 86.62 110 ILE A O 1
ATOM 882 N N . ASN A 1 111 ? 6.720 -7.786 -18.319 1.00 85.62 111 ASN A N 1
ATOM 883 C CA . ASN A 1 111 ? 8.035 -7.758 -18.941 1.00 85.62 111 ASN A CA 1
ATOM 884 C C . ASN A 1 111 ? 8.098 -6.603 -19.941 1.00 85.62 111 ASN A C 1
ATOM 886 O O . ASN A 1 111 ? 7.063 -6.128 -20.417 1.00 85.62 111 ASN A O 1
ATOM 890 N N . GLU A 1 112 ? 9.313 -6.170 -20.266 1.00 83.69 112 GLU A N 1
ATOM 891 C CA . GLU A 1 112 ? 9.515 -5.263 -21.390 1.00 83.69 112 GLU A CA 1
ATOM 892 C C . GLU A 1 112 ? 8.976 -5.898 -22.673 1.00 83.69 112 GLU A C 1
ATOM 894 O O . GLU A 1 112 ? 9.083 -7.108 -22.884 1.00 83.69 112 GLU A O 1
ATOM 899 N N . PHE A 1 113 ? 8.362 -5.068 -23.512 1.00 86.31 113 PHE A N 1
ATOM 900 C CA . PHE A 1 113 ? 7.887 -5.504 -24.814 1.00 86.31 113 PHE A CA 1
ATOM 901 C C . PHE A 1 113 ? 9.075 -5.882 -25.692 1.00 86.31 113 PHE A C 1
ATOM 903 O O . PHE A 1 113 ? 10.062 -5.147 -25.767 1.00 86.31 113 PHE A O 1
ATOM 910 N N . GLU A 1 114 ? 8.965 -7.001 -26.402 1.00 89.50 114 GLU A N 1
ATOM 911 C CA . GLU A 1 114 ? 9.961 -7.343 -27.405 1.00 89.50 114 GLU A CA 1
ATOM 912 C C . GLU A 1 114 ? 9.879 -6.356 -28.574 1.00 89.50 114 GLU A C 1
ATOM 914 O O . GLU A 1 114 ? 8.835 -5.756 -28.843 1.00 89.50 114 GLU A O 1
ATOM 919 N N . LYS A 1 115 ? 10.971 -6.217 -29.335 1.00 85.75 115 LYS A N 1
ATOM 920 C CA . LYS A 1 115 ? 11.006 -5.333 -30.512 1.00 85.75 115 LYS A CA 1
ATOM 921 C C . LYS A 1 115 ? 9.842 -5.605 -31.478 1.00 85.75 115 LYS A C 1
ATOM 923 O O . LYS A 1 115 ? 9.262 -4.672 -32.017 1.00 85.75 115 LYS A O 1
ATOM 928 N N . ILE A 1 116 ? 9.459 -6.874 -31.632 1.00 86.88 116 ILE A N 1
ATOM 929 C CA . ILE A 1 116 ? 8.335 -7.303 -32.476 1.00 86.88 116 ILE A CA 1
ATOM 930 C C . ILE A 1 116 ? 6.996 -6.756 -31.958 1.00 86.88 116 ILE A C 1
ATOM 932 O O . ILE A 1 116 ? 6.144 -6.361 -32.756 1.00 86.88 116 ILE A O 1
ATOM 936 N N . ASP A 1 117 ? 6.793 -6.727 -30.642 1.00 86.31 117 ASP A N 1
ATOM 937 C CA . ASP A 1 117 ? 5.579 -6.180 -30.034 1.00 86.31 117 ASP A CA 1
ATOM 938 C C . ASP A 1 117 ? 5.540 -4.661 -30.187 1.00 86.31 117 ASP A C 1
ATOM 940 O O . ASP A 1 117 ? 4.511 -4.103 -30.572 1.00 86.31 117 ASP A O 1
ATOM 944 N N . ILE A 1 118 ? 6.681 -4.000 -29.972 1.00 85.00 118 ILE A N 1
ATOM 945 C CA . ILE A 1 118 ? 6.837 -2.555 -30.164 1.00 85.00 118 ILE A CA 1
ATOM 946 C C . ILE A 1 118 ? 6.522 -2.175 -31.614 1.00 85.00 118 ILE A C 1
ATOM 948 O O . ILE A 1 118 ? 5.716 -1.274 -31.845 1.00 85.00 118 ILE A O 1
ATOM 952 N N . ASP A 1 119 ? 7.083 -2.890 -32.590 1.00 85.31 119 ASP A N 1
ATOM 953 C CA . ASP A 1 119 ? 6.861 -2.630 -34.015 1.00 85.31 119 ASP A CA 1
ATOM 954 C C . ASP A 1 119 ? 5.390 -2.838 -34.414 1.00 85.31 119 ASP A C 1
ATOM 956 O O . ASP A 1 119 ? 4.856 -2.087 -35.232 1.00 85.31 119 ASP A O 1
ATOM 960 N N . LYS A 1 120 ? 4.686 -3.805 -33.809 1.00 86.56 120 LYS A N 1
ATOM 961 C CA . LYS A 1 120 ? 3.240 -3.992 -34.023 1.00 86.56 120 LYS A CA 1
ATOM 962 C C . LYS A 1 120 ? 2.418 -2.854 -33.423 1.00 86.56 120 LYS A C 1
ATOM 964 O O . LYS A 1 120 ? 1.522 -2.342 -34.095 1.00 86.56 120 LYS A O 1
ATOM 969 N N . ILE A 1 121 ? 2.718 -2.454 -32.188 1.00 84.19 121 ILE A N 1
ATOM 970 C CA . ILE A 1 121 ? 1.999 -1.390 -31.475 1.00 84.19 121 ILE A CA 1
ATOM 971 C C . ILE A 1 121 ? 2.209 -0.046 -32.186 1.00 84.19 121 ILE A C 1
ATOM 973 O O . ILE A 1 121 ? 1.247 0.634 -32.548 1.00 84.19 121 ILE A O 1
ATOM 977 N N . LEU A 1 122 ? 3.465 0.320 -32.444 1.00 85.62 122 LEU A N 1
ATOM 978 C CA . LEU A 1 122 ? 3.820 1.585 -33.088 1.00 85.62 122 LEU A CA 1
ATOM 979 C C . LEU A 1 122 ? 3.492 1.584 -34.583 1.00 85.62 122 LEU A C 1
ATOM 981 O O . LEU A 1 122 ? 3.079 2.608 -35.121 1.00 85.62 122 LEU A O 1
ATOM 985 N N . GLY A 1 123 ? 3.609 0.441 -35.262 1.00 80.31 123 GLY A N 1
ATOM 986 C CA . GLY A 1 123 ? 3.221 0.299 -36.663 1.00 80.31 123 GLY A CA 1
ATOM 987 C C . GLY A 1 123 ? 1.721 0.504 -36.888 1.00 80.31 123 GLY A C 1
ATOM 988 O O . GLY A 1 123 ? 1.332 1.100 -37.891 1.00 80.31 123 GLY A O 1
ATOM 989 N N . GLN A 1 124 ? 0.869 0.068 -35.952 1.00 78.12 124 GLN A N 1
ATOM 990 C CA . GLN A 1 124 ? -0.561 0.396 -35.973 1.00 78.12 124 GLN A CA 1
ATOM 991 C C . GLN A 1 124 ? -0.815 1.879 -35.692 1.00 78.12 124 GLN A C 1
ATOM 993 O O . GLN A 1 124 ? -1.620 2.495 -36.388 1.00 78.12 124 GLN A O 1
ATOM 998 N N . PHE A 1 125 ? -0.104 2.463 -34.725 1.00 77.31 125 PHE A N 1
ATOM 999 C CA . PHE A 1 125 ? -0.210 3.888 -34.415 1.00 77.31 125 PHE A CA 1
ATOM 1000 C C . PHE A 1 125 ? 0.145 4.755 -35.633 1.00 77.31 125 PHE A C 1
ATOM 1002 O O . PHE A 1 125 ? -0.636 5.607 -36.039 1.00 77.31 125 PHE A O 1
ATOM 1009 N N . ASN A 1 126 ? 1.260 4.472 -36.307 1.00 74.06 126 ASN A N 1
ATOM 1010 C CA . ASN A 1 126 ? 1.693 5.233 -37.480 1.00 74.06 126 ASN A CA 1
ATOM 1011 C C . ASN A 1 126 ? 0.718 5.140 -38.664 1.00 74.06 126 ASN A C 1
ATOM 1013 O O . ASN A 1 126 ? 0.604 6.096 -39.419 1.00 74.06 126 ASN A O 1
ATOM 1017 N N . LYS A 1 127 ? -0.024 4.035 -38.818 1.00 72.88 127 LYS A N 1
ATOM 1018 C CA . LYS A 1 127 ? -1.071 3.911 -39.851 1.00 72.88 127 LYS A CA 1
ATOM 1019 C C . LYS A 1 127 ? -2.324 4.739 -39.550 1.00 72.88 127 LYS A C 1
ATOM 1021 O O . LYS A 1 127 ? -3.022 5.119 -40.479 1.00 72.88 127 LYS A O 1
ATOM 1026 N N . LEU A 1 128 ? -2.614 5.001 -38.275 1.00 66.38 128 LEU A N 1
ATOM 1027 C CA . LEU A 1 128 ? -3.754 5.819 -37.839 1.00 66.38 128 LEU A CA 1
ATOM 1028 C C . LEU A 1 128 ? -3.490 7.328 -37.957 1.00 66.38 128 LEU A C 1
ATOM 1030 O O . LEU A 1 128 ? -4.443 8.100 -37.992 1.00 66.38 128 LEU A O 1
ATOM 1034 N N . PHE A 1 129 ? -2.220 7.738 -38.012 1.00 62.38 129 PHE A N 1
ATOM 1035 C CA . PHE A 1 129 ? -1.795 9.143 -38.067 1.00 62.38 129 PHE A CA 1
ATOM 1036 C C . PHE A 1 129 ? -1.009 9.497 -39.342 1.00 62.38 129 PHE A C 1
ATOM 1038 O O . PHE A 1 129 ? 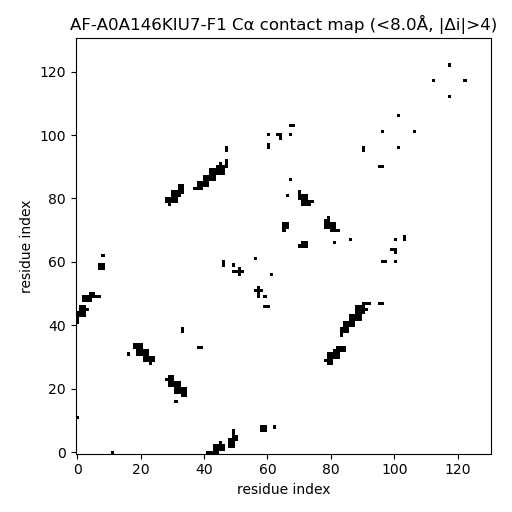-0.348 10.534 -39.390 1.00 62.38 129 PHE A O 1
ATOM 1045 N N . GLN A 1 130 ? -1.076 8.657 -40.379 1.00 59.25 130 GLN A N 1
ATOM 1046 C CA . GLN A 1 130 ? -0.697 9.072 -41.731 1.00 59.25 130 GLN A CA 1
ATOM 1047 C C . GLN A 1 130 ? -1.803 9.988 -42.294 1.00 59.25 130 GLN A C 1
ATOM 1049 O O . GLN A 1 130 ? -2.973 9.626 -42.162 1.00 59.25 130 GLN A O 1
ATOM 1054 N N . PRO A 1 131 ? -1.460 11.175 -42.838 1.00 60.62 131 PRO A N 1
ATOM 1055 C CA . PRO A 1 131 ? -2.428 12.126 -43.387 1.00 60.62 131 PRO A CA 1
ATOM 1056 C C . PRO A 1 131 ? -3.173 11.590 -44.615 1.00 60.62 131 PRO A C 1
ATOM 1058 O O . PRO A 1 131 ? -2.594 10.751 -45.345 1.00 60.62 131 PRO A O 1
#

Organism: NCBI:txid1076344

InterPro domains:
  IPR027417 P-loop containing nucleoside triphosphate hydrolase [G3DSA:3.40.50.300] (2-112)

Sequence (131 aa):
ISCTLLTTREDIIRIISTLCVEYQKVDGMKELKPKSGKKLLITIRNADVGRCDEYNHSEIYTLLWGLVAH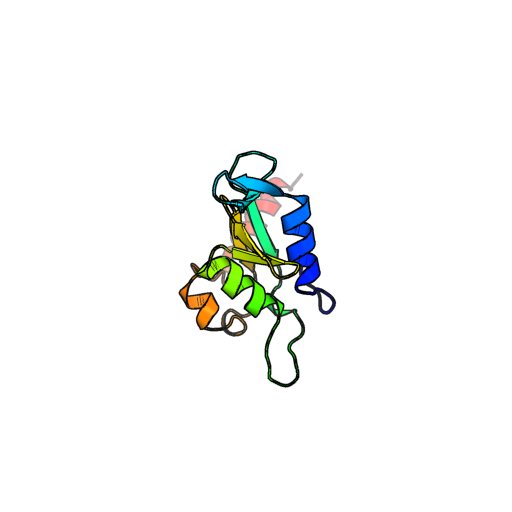KRLYTKGQSIELKNVIFAITVNEAESVPTRLRRLMGVVRINEFEKIDIDKILGQFNKLFQP

Nearest PDB structures (foldseek):
  4w8f-assembly3_A  TM=9.290E-01  e=1.408E-05  Saccharomyces cerevisiae S288C
  4w8f-assembly3_B  TM=8.662E-01  e=9.029E-06  Saccharomyces cerevisiae S288C
  3j68-assembly1_A  TM=8.746E-01  e=5.012E-05  Strongylocentrotus purpuratus
  4aki-assembly1_B  TM=8.613E-01  e=4.143E-05  Schistosoma japonicum
  5vlj-assembly1_A  TM=7.396E-01  e=1.164E-05  Saccharomyces cerevisiae

Secondary structure (DSSP, 8-state):
-B--TT--HHHHHHHHHHHEEEEE-TTS-EEEEETTSS-EEEEEBSGGGSPB-TTS-BHHHHHHHHHHHHSEEEETTEEEEE-SEEEEE--S-GGGS-HHHHTTS-----PPPPHHHHHHHHHHHHHHS--

Radius of gyration: 19.1 Å; Cα contacts (8 Å, |Δi|>4): 160; chains: 1; bounding box: 42×26×64 Å

Solvent-accessible surface area (backbone atoms only — not comparable to full-atom values): 7833 Å² total; per-residue (Å²): 88,78,47,39,68,83,52,52,52,62,60,55,52,50,52,50,58,70,53,28,43,81,44,76,46,98,89,68,50,39,34,34,33,34,72,82,78,48,77,40,78,48,49,36,32,39,57,66,50,39,57,54,51,99,84,72,47,38,58,53,60,51,49,50,35,42,39,69,77,66,33,35,47,81,54,96,95,40,74,28,36,53,43,56,68,44,79,46,78,40,56,92,52,79,78,72,50,55,67,83,42,52,76,75,47,90,85,83,86,83,76,84,75,50,71,69,53,48,50,53,56,50,53,52,51,54,65,73,71,56,131

Foldseek 3Di:
DEDAQPDAPVNVVVVQPVQWDWDQDPVRAIETEGPVNAAAEDEYEAQLNYDADPVRDGNNLVQLLCCQVPCWDQDPNHTYHYPRYHYHYYHPDPVSRDPSNVVSDDDDDDDDDDPVRVCVVVVVVVVVPDD

Mean predicted aligned error: 6.05 Å